Protein AF-A0A3B9HGL8-F1 (afdb_monomer_lite)

Foldseek 3Di:
DPDDDDPCPLLVCLPCCCVPVPPLPPPDPNNSVVVSVVVLVVCVVPDPAADAAEAEAEDLVQVVVVLVVCCPPPVNVPDPDDSVCVVVSRVSSVVSVVVRPGHDYHYFYPHPDDPVRRVVVVCVSCVVRDDPVRVVVVVVVVVVVVD

Radius of gyration: 18.01 Å; chains: 1; bounding box: 56×25×40 Å

pLDDT: mean 93.57, std 6.6, range [52.84, 98.38]

Sequence (147 aa):
QEDDLTIGFHIEESILARKYYGYGLPGDQFDRENVFDQIESRIKQVTSDPVIIVHMTATVETIEKRMSELSETPAHSNSPITVEDIPEIMSEYERVVHKATIGPVVQIDTSIDSTQQTLKRLIKLLEPHFTKNDRARIENHKRQISV

Secondary structure (DSSP, 8-state):
------SSHHHHHHHHHHHHH--S-TTSTT-HHHHHHHHHHHHHHH--SPPPEEEEE--HHHHHHHHHHHTTSTTTTT----STTHHHHHHHHHHHHHH--S--EEEEE-SS--HHHHHHHHHHHHGGG--HHHHHHHHHHHHHHT-

Structure (mmCIF, N/CA/C/O backbone):
data_AF-A0A3B9HGL8-F1
#
_entry.id   AF-A0A3B9HGL8-F1
#
loop_
_atom_site.group_PDB
_atom_site.id
_atom_site.type_symbol
_atom_site.label_atom_id
_atom_site.label_alt_id
_atom_site.label_comp_id
_atom_site.label_asym_id
_atom_site.label_entity_id
_atom_site.label_seq_id
_atom_site.pdbx_PDB_ins_code
_atom_site.Cartn_x
_atom_site.Cartn_y
_atom_site.Cartn_z
_atom_site.occupancy
_atom_site.B_iso_or_equiv
_atom_site.auth_seq_id
_atom_site.auth_comp_id
_atom_site.auth_asym_id
_atom_site.auth_atom_id
_atom_site.pdbx_PDB_model_num
ATOM 1 N N . GLN A 1 1 ? 14.396 14.436 -10.398 1.00 52.84 1 GLN A N 1
ATOM 2 C CA . GLN A 1 1 ? 14.353 13.679 -9.137 1.00 52.84 1 GLN A CA 1
ATOM 3 C C . GLN A 1 1 ? 14.566 12.224 -9.519 1.00 52.84 1 GLN A C 1
ATOM 5 O O . GLN A 1 1 ? 13.892 11.796 -10.444 1.00 52.84 1 GLN A O 1
ATOM 10 N N . GLU A 1 2 ? 15.584 11.553 -8.970 1.00 76.19 2 GLU A N 1
ATOM 11 C CA . GLU A 1 2 ? 15.939 10.179 -9.390 1.00 76.19 2 GLU A CA 1
ATOM 12 C C . GLU A 1 2 ? 15.079 9.117 -8.694 1.00 76.19 2 GLU A C 1
ATOM 14 O O . GLU A 1 2 ? 14.690 8.159 -9.348 1.00 76.19 2 GLU A O 1
ATOM 19 N N . ASP A 1 3 ? 14.699 9.340 -7.429 1.00 85.62 3 ASP A N 1
ATOM 20 C CA . ASP A 1 3 ? 13.835 8.429 -6.671 1.00 85.62 3 ASP A CA 1
ATOM 21 C C . ASP A 1 3 ? 12.509 9.123 -6.336 1.00 85.62 3 ASP A C 1
ATOM 23 O O . ASP A 1 3 ? 12.506 10.268 -5.864 1.00 85.62 3 ASP A O 1
ATOM 27 N N . ASP A 1 4 ? 11.396 8.421 -6.536 1.00 89.44 4 ASP A N 1
ATOM 28 C CA . ASP A 1 4 ? 10.057 8.905 -6.208 1.00 89.44 4 ASP A CA 1
ATOM 29 C C . ASP A 1 4 ? 9.378 8.005 -5.169 1.00 89.44 4 ASP A C 1
ATOM 31 O O . ASP A 1 4 ? 9.487 6.778 -5.218 1.00 89.44 4 ASP A O 1
ATOM 35 N N . LEU A 1 5 ? 8.684 8.631 -4.217 1.00 92.69 5 LEU A N 1
ATOM 36 C CA . LEU A 1 5 ? 7.830 7.959 -3.245 1.00 92.69 5 LEU A CA 1
ATOM 37 C C . LEU A 1 5 ? 6.442 8.578 -3.336 1.00 92.69 5 LEU A C 1
ATOM 39 O O . LEU A 1 5 ? 6.251 9.740 -2.980 1.00 92.69 5 LEU A O 1
ATOM 43 N N . THR A 1 6 ? 5.474 7.761 -3.729 1.00 93.62 6 THR A N 1
ATOM 44 C CA . THR A 1 6 ? 4.068 8.147 -3.774 1.00 93.62 6 THR A CA 1
ATOM 45 C C . THR A 1 6 ? 3.256 7.246 -2.838 1.00 93.62 6 THR A C 1
ATOM 47 O O . THR A 1 6 ? 3.482 6.038 -2.779 1.00 93.62 6 THR A O 1
ATOM 50 N N . ILE A 1 7 ? 2.314 7.835 -2.094 1.00 93.88 7 ILE A N 1
ATOM 51 C CA . ILE A 1 7 ? 1.400 7.139 -1.174 1.00 93.88 7 ILE A CA 1
ATOM 52 C C . ILE A 1 7 ? -0.012 7.174 -1.770 1.00 93.88 7 ILE A C 1
ATOM 54 O O . ILE A 1 7 ? -0.437 8.215 -2.271 1.00 93.88 7 ILE A O 1
ATOM 58 N N . GLY A 1 8 ? -0.720 6.042 -1.733 1.00 91.56 8 GLY A N 1
ATOM 59 C CA . GLY A 1 8 ? -2.121 5.928 -2.153 1.00 91.56 8 GLY A CA 1
ATOM 60 C C . GLY A 1 8 ? -2.322 5.878 -3.669 1.00 91.56 8 GLY A C 1
ATOM 61 O O . GLY A 1 8 ? -2.764 4.865 -4.208 1.00 91.56 8 GLY A O 1
ATOM 62 N N . PHE A 1 9 ? -1.951 6.960 -4.357 1.00 94.75 9 PHE A N 1
ATOM 63 C CA . PHE A 1 9 ? -2.069 7.177 -5.806 1.00 94.75 9 PHE A CA 1
ATOM 64 C C . PHE A 1 9 ? -3.339 6.571 -6.436 1.00 94.75 9 PHE A C 1
ATOM 66 O O . PHE A 1 9 ? -4.437 6.717 -5.905 1.00 94.75 9 PHE A O 1
ATOM 73 N N . HIS A 1 10 ? -3.217 5.903 -7.587 1.00 95.88 10 HIS A N 1
ATOM 74 C CA . HIS A 1 10 ? -4.335 5.292 -8.307 1.00 95.88 10 HIS A CA 1
ATOM 75 C C . HIS A 1 10 ? -4.988 4.128 -7.557 1.00 95.88 10 HIS A C 1
ATOM 77 O O . HIS A 1 10 ? -6.160 3.852 -7.805 1.00 95.88 10 HIS A O 1
ATOM 83 N N . ILE A 1 11 ? -4.267 3.470 -6.641 1.00 97.06 11 ILE A N 1
ATOM 84 C CA . ILE A 1 11 ? -4.803 2.379 -5.816 1.00 97.06 11 ILE A CA 1
ATOM 85 C C . ILE A 1 11 ? -5.868 2.938 -4.868 1.00 97.06 11 ILE A C 1
ATOM 87 O O . ILE A 1 11 ? -7.023 2.525 -4.932 1.00 97.06 11 ILE A O 1
ATOM 91 N N . GLU A 1 12 ? -5.515 3.920 -4.042 1.00 95.38 12 GLU A N 1
ATOM 92 C CA . GLU A 1 12 ? -6.427 4.526 -3.065 1.00 95.38 12 GLU A CA 1
ATOM 93 C C . GLU A 1 12 ? -7.572 5.286 -3.746 1.00 95.38 12 GLU A C 1
ATOM 95 O O . GLU A 1 12 ? -8.728 5.153 -3.343 1.00 95.38 12 GLU A O 1
ATOM 100 N N . GLU A 1 13 ? -7.288 5.983 -4.851 1.00 95.12 13 GLU A N 1
ATOM 101 C CA . GLU A 1 13 ? -8.310 6.630 -5.682 1.00 95.12 13 GLU A CA 1
ATOM 102 C C . GLU A 1 13 ? -9.329 5.631 -6.248 1.00 95.12 13 GLU A C 1
ATOM 104 O O . GLU A 1 13 ? -10.492 5.977 -6.428 1.00 95.12 13 GLU A O 1
ATOM 109 N N . SER A 1 14 ? -8.941 4.383 -6.522 1.00 96.06 14 SER A N 1
ATOM 110 C CA . SER A 1 14 ? -9.885 3.363 -7.001 1.00 96.06 14 SER A CA 1
ATOM 111 C C . SER A 1 14 ? -10.827 2.827 -5.920 1.00 96.06 14 SER A C 1
ATOM 113 O O . SER A 1 14 ? -11.841 2.214 -6.257 1.00 96.06 14 SER A O 1
ATOM 115 N N . ILE A 1 15 ? -10.536 3.113 -4.646 1.00 96.44 15 ILE A N 1
ATOM 116 C CA . ILE A 1 15 ? -11.293 2.650 -3.479 1.00 96.44 15 ILE A CA 1
ATOM 117 C C . ILE A 1 15 ? -12.059 3.825 -2.856 1.00 96.44 15 ILE A C 1
ATOM 119 O O . ILE A 1 15 ? -13.292 3.862 -2.866 1.00 96.44 15 ILE A O 1
ATOM 123 N N . LEU A 1 16 ? -11.338 4.823 -2.337 1.00 95.50 16 LEU A N 1
ATOM 124 C CA . LEU A 1 16 ? -11.914 5.867 -1.489 1.00 95.50 16 LEU A CA 1
ATOM 125 C C . LEU A 1 16 ? -12.740 6.883 -2.276 1.00 95.50 16 LEU A C 1
ATOM 127 O O . LEU A 1 16 ? -13.789 7.305 -1.788 1.00 95.50 16 LEU A O 1
ATOM 131 N N . ALA A 1 17 ? -12.326 7.236 -3.500 1.00 95.00 17 ALA A N 1
ATOM 132 C CA . ALA A 1 17 ? -13.091 8.138 -4.367 1.00 95.00 17 ALA A CA 1
ATOM 133 C C . ALA A 1 17 ? -14.526 7.641 -4.573 1.00 95.00 17 ALA A C 1
ATOM 135 O O . ALA A 1 17 ? -15.490 8.400 -4.467 1.00 95.00 17 ALA A O 1
ATOM 136 N N . ARG A 1 18 ? -14.662 6.336 -4.814 1.00 94.56 18 ARG A N 1
ATOM 137 C CA . ARG A 1 18 ? -15.946 5.687 -5.074 1.00 94.56 18 ARG A CA 1
ATOM 138 C C . ARG A 1 18 ? -16.760 5.538 -3.796 1.00 94.56 18 ARG A C 1
ATOM 140 O O . ARG A 1 18 ? -17.940 5.875 -3.804 1.00 94.56 18 ARG A O 1
ATOM 147 N N . LYS A 1 19 ? -16.133 5.070 -2.709 1.00 95.38 19 LYS A N 1
ATOM 148 C CA . LYS A 1 19 ? -16.821 4.788 -1.439 1.00 95.38 19 LYS A CA 1
ATOM 149 C C . LYS A 1 19 ? -17.279 6.056 -0.714 1.00 95.38 19 LYS A C 1
ATOM 151 O O . LYS A 1 19 ? -18.419 6.107 -0.267 1.00 95.38 19 LYS A O 1
ATOM 156 N N . TYR A 1 20 ? -16.426 7.075 -0.618 1.00 96.06 20 TYR A N 1
ATOM 157 C CA . TYR A 1 20 ? -16.684 8.242 0.237 1.00 96.06 20 TYR A CA 1
ATOM 158 C C . TYR A 1 20 ? -17.025 9.521 -0.517 1.00 96.06 20 TYR A C 1
ATOM 160 O O . TYR A 1 20 ? -17.702 10.387 0.032 1.00 96.06 20 TYR A O 1
ATOM 168 N N . TYR A 1 21 ? -16.579 9.649 -1.767 1.00 93.62 21 TYR A N 1
ATOM 169 C CA . TYR A 1 21 ? -16.745 10.885 -2.535 1.00 93.62 21 TYR A CA 1
ATOM 170 C C . TYR A 1 21 ? -17.703 10.743 -3.725 1.00 93.62 21 TYR A C 1
ATOM 172 O O . TYR A 1 21 ? -18.039 11.742 -4.359 1.00 93.62 21 TYR A O 1
ATOM 180 N N . GLY A 1 22 ? -18.184 9.525 -4.001 1.00 93.19 22 GLY A N 1
ATOM 181 C CA . GLY A 1 22 ? -19.268 9.256 -4.944 1.00 93.19 22 GLY A CA 1
ATOM 182 C C . GLY A 1 22 ? -18.947 9.561 -6.408 1.00 93.19 22 GLY A C 1
ATOM 183 O O . GLY A 1 22 ? -19.874 9.818 -7.173 1.00 93.19 22 GLY A O 1
ATOM 184 N N . TYR A 1 23 ? -17.671 9.555 -6.810 1.00 95.06 23 TYR A N 1
ATOM 185 C CA . TYR A 1 23 ? -17.275 9.799 -8.200 1.00 95.06 23 TYR A CA 1
ATOM 186 C C . TYR A 1 23 ? -16.395 8.685 -8.771 1.00 95.06 23 TYR A C 1
ATOM 188 O O . TYR A 1 23 ? -15.681 7.988 -8.046 1.00 95.06 23 TYR A O 1
ATOM 196 N N . GLY A 1 24 ? -16.420 8.551 -10.100 1.00 94.81 24 GLY A N 1
ATOM 197 C CA . GLY A 1 24 ? -15.643 7.541 -10.810 1.00 94.81 24 GLY A CA 1
ATOM 198 C C . GLY A 1 24 ? -16.211 6.137 -10.620 1.00 94.81 24 GLY A C 1
ATOM 199 O O . GLY A 1 24 ? -15.468 5.172 -10.441 1.00 94.81 24 GLY A O 1
ATOM 200 N N . LEU A 1 25 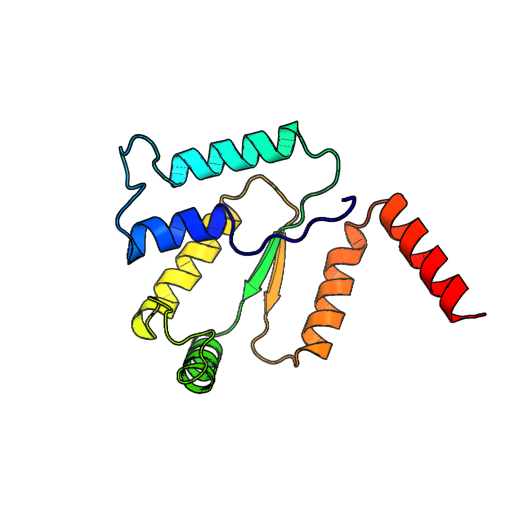? -17.540 6.064 -10.619 1.00 96.31 25 LEU A N 1
ATOM 201 C CA . LEU A 1 25 ? -18.353 4.862 -10.516 1.00 96.31 25 LEU A CA 1
ATOM 202 C C . LEU A 1 25 ? -18.451 4.137 -11.873 1.00 96.31 25 LEU A C 1
ATOM 204 O O . LEU A 1 25 ? -18.098 4.711 -12.908 1.00 96.31 25 LEU A O 1
ATOM 208 N N . PRO A 1 26 ? -18.959 2.887 -11.892 1.00 94.31 26 PRO A N 1
ATOM 209 C CA . PRO A 1 26 ? -19.157 2.140 -13.128 1.00 94.31 26 PRO A CA 1
ATOM 210 C C . PRO A 1 26 ? -19.970 2.916 -14.168 1.00 94.31 26 PRO A C 1
ATOM 212 O O . PRO A 1 26 ? -21.129 3.256 -13.935 1.00 94.31 26 PRO A O 1
ATOM 215 N N . GLY A 1 27 ? -19.363 3.155 -15.330 1.00 92.31 27 GLY A N 1
ATOM 216 C CA . GLY A 1 27 ? -19.986 3.878 -16.445 1.00 92.31 27 GLY A CA 1
ATOM 217 C C . GLY A 1 27 ? -19.744 5.391 -16.464 1.00 92.31 27 GLY A C 1
ATOM 218 O O . GLY A 1 27 ? -20.114 6.037 -17.447 1.00 92.31 27 GLY A O 1
ATOM 219 N N . ASP A 1 28 ? -19.087 5.956 -15.447 1.00 94.75 28 ASP A N 1
ATOM 220 C CA . ASP A 1 28 ? -18.646 7.351 -15.476 1.00 94.75 28 ASP A CA 1
ATOM 221 C C . ASP A 1 28 ? -17.565 7.570 -16.547 1.00 94.75 28 ASP A C 1
ATOM 223 O O . ASP A 1 28 ? -16.735 6.698 -16.817 1.00 94.75 28 ASP A O 1
ATOM 227 N N . GLN A 1 29 ? -17.498 8.789 -17.100 1.00 91.19 29 GLN A N 1
ATOM 228 C CA . GLN A 1 29 ? -16.443 9.186 -18.049 1.00 91.19 29 GLN A CA 1
ATOM 229 C C . GLN A 1 29 ? -15.026 8.940 -17.492 1.00 91.19 29 GLN A C 1
ATOM 231 O O . GLN A 1 29 ? -14.106 8.638 -18.251 1.00 91.19 29 GLN A O 1
ATOM 236 N N . PHE A 1 30 ? -14.863 9.063 -16.172 1.00 93.06 30 PHE A N 1
ATOM 237 C CA . PHE A 1 30 ? -13.613 8.833 -15.448 1.00 93.06 30 PHE A CA 1
ATOM 238 C C . PHE A 1 30 ? -13.783 7.757 -14.365 1.00 93.06 30 PHE A C 1
ATOM 240 O O . PHE A 1 30 ? -13.370 7.952 -13.220 1.00 93.06 30 PHE A O 1
ATOM 247 N N . ASP A 1 31 ? -14.420 6.639 -14.727 1.00 96.75 31 ASP A N 1
ATOM 248 C CA . ASP A 1 31 ? -14.491 5.426 -13.903 1.00 96.75 31 ASP A CA 1
ATOM 249 C C . ASP A 1 31 ? -13.098 5.048 -13.374 1.00 96.75 31 ASP A C 1
ATOM 251 O O . ASP A 1 31 ? -12.144 4.890 -14.147 1.00 96.75 31 ASP A O 1
ATOM 255 N N . ARG A 1 32 ? -12.968 4.914 -12.050 1.00 96.19 32 ARG A N 1
ATOM 256 C CA . ARG A 1 32 ? -11.663 4.713 -11.412 1.00 96.19 32 ARG A CA 1
ATOM 257 C C . ARG A 1 32 ? -11.074 3.334 -11.653 1.00 96.19 32 ARG A C 1
ATOM 259 O O . ARG A 1 32 ? -9.857 3.214 -11.582 1.00 96.19 32 ARG A O 1
ATOM 266 N N . GLU A 1 33 ? -11.869 2.338 -12.037 1.00 94.56 33 GLU A N 1
ATOM 267 C CA . GLU A 1 33 ? -11.331 1.049 -12.492 1.00 94.56 33 GLU A CA 1
ATOM 268 C C . GLU A 1 33 ? -10.627 1.179 -13.846 1.00 94.56 33 GLU A C 1
ATOM 270 O O . GLU A 1 33 ? -9.588 0.556 -14.050 1.00 94.56 33 GLU A O 1
ATOM 275 N N . ASN A 1 34 ? -11.146 2.024 -14.742 1.00 95.62 34 ASN A N 1
ATOM 276 C CA . ASN A 1 34 ? -10.542 2.275 -16.053 1.00 95.62 34 ASN A CA 1
ATOM 277 C C . ASN A 1 34 ? -9.348 3.232 -15.949 1.00 95.62 34 ASN A C 1
ATOM 279 O O . ASN A 1 34 ? -8.321 3.032 -16.598 1.00 95.62 34 ASN A O 1
ATOM 283 N N . VAL A 1 35 ? -9.472 4.284 -15.132 1.00 96.69 35 VAL A N 1
ATOM 284 C CA . VAL A 1 35 ? -8.379 5.235 -14.873 1.00 96.69 35 VAL A CA 1
ATOM 285 C C . VAL A 1 35 ? -7.193 4.527 -14.216 1.00 96.69 35 VAL A C 1
ATOM 287 O O . VAL A 1 35 ? -6.054 4.827 -14.570 1.00 96.69 35 VAL A O 1
ATOM 290 N N . PHE A 1 36 ? -7.437 3.556 -13.330 1.00 97.50 36 PHE A N 1
ATOM 291 C CA . PHE A 1 36 ? -6.396 2.696 -12.765 1.00 97.50 36 PHE A CA 1
ATOM 292 C C . PHE A 1 36 ? -5.528 2.067 -13.867 1.00 97.50 36 PHE A C 1
ATOM 294 O O . PHE A 1 36 ? -4.314 2.275 -13.894 1.00 97.50 36 PHE A O 1
ATOM 301 N N . ASP A 1 37 ? -6.151 1.381 -14.831 1.00 96.94 37 ASP A N 1
ATOM 302 C CA . ASP A 1 37 ? -5.438 0.681 -15.907 1.00 96.94 37 ASP A CA 1
ATOM 303 C C . ASP A 1 37 ? -4.672 1.661 -16.820 1.00 96.94 37 ASP A C 1
ATOM 305 O O . ASP A 1 37 ? -3.562 1.376 -17.287 1.00 96.94 37 ASP A O 1
ATOM 309 N N . GLN A 1 38 ? -5.239 2.849 -17.059 1.00 96.88 38 GLN A N 1
ATOM 310 C CA . GLN A 1 38 ? -4.596 3.913 -17.836 1.00 96.88 38 GLN A CA 1
ATOM 311 C C . GLN A 1 38 ? -3.360 4.475 -17.130 1.00 96.88 38 GLN A C 1
ATOM 313 O O . GLN A 1 38 ? -2.328 4.680 -17.777 1.00 96.88 38 GLN A O 1
ATOM 318 N N . ILE A 1 39 ? -3.443 4.705 -15.816 1.00 97.06 39 ILE A N 1
ATOM 319 C CA . ILE A 1 39 ? -2.318 5.191 -15.014 1.00 97.06 39 ILE A CA 1
ATOM 320 C C . ILE A 1 39 ? -1.188 4.164 -15.026 1.00 97.06 39 ILE A C 1
ATOM 322 O O . ILE A 1 39 ? -0.052 4.522 -15.331 1.00 97.06 39 ILE A O 1
ATOM 326 N N . GLU A 1 40 ? -1.478 2.886 -14.789 1.00 96.75 40 GLU A N 1
ATOM 327 C CA . GLU A 1 40 ? -0.447 1.844 -14.818 1.00 96.75 40 GLU A CA 1
ATOM 328 C C . GLU A 1 40 ? 0.196 1.686 -16.195 1.00 96.75 40 GLU A C 1
ATOM 330 O O . GLU A 1 40 ? 1.420 1.568 -16.311 1.00 96.75 40 GLU A O 1
ATOM 335 N N . SER A 1 41 ? -0.613 1.749 -17.255 1.00 97.12 41 SER A N 1
ATOM 336 C CA . SER A 1 41 ? -0.113 1.758 -18.631 1.00 97.12 41 SER A CA 1
ATOM 337 C C . SER A 1 41 ? 0.822 2.940 -18.870 1.00 97.12 41 SER A C 1
ATOM 339 O O . SER A 1 41 ? 1.865 2.788 -19.508 1.00 97.12 41 SER A O 1
ATOM 341 N N . ARG A 1 42 ? 0.488 4.117 -18.329 1.00 96.62 42 ARG A N 1
ATOM 342 C CA . ARG A 1 42 ? 1.324 5.309 -18.452 1.00 96.62 42 ARG A CA 1
ATOM 343 C C . ARG A 1 42 ? 2.625 5.176 -17.670 1.00 96.62 42 ARG A C 1
ATOM 345 O O . ARG A 1 42 ? 3.667 5.490 -18.239 1.00 96.62 42 ARG A O 1
ATOM 352 N N . ILE A 1 43 ? 2.584 4.683 -16.431 1.00 95.06 43 ILE A N 1
ATOM 353 C CA . ILE A 1 43 ? 3.775 4.425 -15.605 1.00 95.06 43 ILE A CA 1
ATOM 354 C C . ILE A 1 43 ? 4.762 3.545 -16.378 1.00 95.06 43 ILE A C 1
ATOM 356 O O . ILE A 1 43 ? 5.919 3.917 -16.548 1.00 95.06 43 ILE A O 1
ATOM 360 N N . LYS A 1 44 ? 4.291 2.434 -16.953 1.00 94.06 44 LYS A N 1
ATOM 361 C CA . LYS A 1 44 ? 5.130 1.515 -17.742 1.00 94.06 44 LYS A CA 1
ATOM 362 C C . LYS A 1 44 ? 5.754 2.149 -18.987 1.00 94.06 44 LYS A C 1
ATOM 364 O O . LYS A 1 44 ? 6.790 1.686 -19.447 1.00 94.06 44 LYS A O 1
ATOM 369 N N . GLN A 1 45 ? 5.121 3.171 -19.562 1.00 94.88 45 GLN A N 1
ATOM 370 C CA . GLN A 1 45 ? 5.652 3.877 -20.733 1.00 94.88 45 GLN A CA 1
ATOM 371 C C . GLN A 1 45 ? 6.734 4.897 -20.376 1.00 94.88 45 GLN A C 1
ATOM 373 O O . GLN A 1 45 ? 7.590 5.176 -21.213 1.00 94.88 45 GLN A O 1
ATOM 378 N N . VAL A 1 46 ? 6.651 5.512 -19.193 1.00 92.69 46 VAL A N 1
ATOM 379 C CA . VAL A 1 46 ? 7.533 6.630 -18.813 1.00 92.69 46 VAL A CA 1
ATOM 380 C C . VAL A 1 46 ? 8.638 6.231 -17.848 1.00 92.69 46 VAL A C 1
ATOM 382 O O . VAL A 1 46 ? 9.639 6.937 -17.771 1.00 92.69 46 VAL A O 1
ATOM 385 N N . THR A 1 47 ? 8.475 5.117 -17.138 1.00 89.31 47 THR A N 1
ATOM 386 C CA . THR A 1 47 ? 9.427 4.654 -16.133 1.00 89.31 47 THR A CA 1
ATOM 387 C C . THR A 1 47 ? 10.214 3.464 -16.671 1.00 89.31 47 THR A C 1
ATOM 389 O O . THR A 1 47 ? 9.646 2.425 -17.000 1.00 89.31 47 THR A O 1
ATOM 392 N N . SER A 1 48 ? 11.537 3.617 -16.761 1.00 86.12 48 SER A N 1
ATOM 393 C CA . SER A 1 48 ? 12.466 2.525 -17.082 1.00 86.12 48 SER A CA 1
ATOM 394 C C . SER A 1 48 ? 12.860 1.698 -15.860 1.00 86.12 48 SER A C 1
ATOM 396 O O . SER A 1 48 ? 13.240 0.535 -15.999 1.00 86.12 48 SER A O 1
ATOM 398 N N . ASP A 1 49 ? 12.795 2.312 -14.681 1.00 86.62 49 ASP A N 1
ATOM 399 C CA . ASP A 1 49 ? 13.216 1.710 -13.423 1.00 86.62 49 ASP A CA 1
ATOM 400 C C . ASP A 1 49 ? 12.078 0.879 -12.803 1.00 86.62 49 ASP A C 1
ATOM 402 O O . ASP A 1 49 ? 10.898 1.130 -13.070 1.00 86.62 49 ASP A O 1
ATOM 406 N N . PRO A 1 50 ? 12.394 -0.141 -11.987 1.00 87.31 50 PRO A N 1
ATOM 407 C CA . PRO A 1 50 ? 11.371 -0.948 -11.335 1.00 87.31 50 PRO A CA 1
ATOM 408 C C . PRO A 1 50 ? 10.473 -0.100 -10.425 1.00 87.31 50 PRO A C 1
ATOM 410 O O . PRO A 1 50 ? 10.958 0.590 -9.531 1.00 87.31 50 PRO A O 1
ATOM 413 N N . VAL A 1 51 ? 9.156 -0.208 -10.603 1.00 94.12 51 VAL A N 1
ATOM 414 C CA . VAL A 1 51 ? 8.172 0.370 -9.678 1.00 94.12 51 VAL A CA 1
ATOM 415 C C . VAL A 1 51 ? 7.784 -0.693 -8.664 1.00 94.12 51 VAL A C 1
ATOM 417 O O . VAL A 1 51 ? 7.238 -1.728 -9.034 1.00 94.12 51 VAL A O 1
ATOM 420 N N . ILE A 1 52 ? 8.065 -0.448 -7.387 1.00 96.31 52 ILE A N 1
ATOM 421 C CA . ILE A 1 52 ? 7.781 -1.397 -6.309 1.00 96.31 52 ILE A CA 1
ATOM 422 C C . ILE A 1 52 ? 6.532 -0.934 -5.564 1.00 96.31 52 ILE A C 1
ATOM 424 O O . ILE A 1 52 ? 6.496 0.177 -5.039 1.00 96.31 52 ILE A O 1
ATOM 428 N N . ILE A 1 53 ? 5.524 -1.797 -5.477 1.00 97.56 53 ILE A N 1
ATOM 429 C CA . ILE A 1 53 ? 4.360 -1.564 -4.621 1.00 97.56 53 ILE A CA 1
ATOM 430 C C . ILE A 1 53 ? 4.703 -2.063 -3.220 1.00 97.56 53 ILE A C 1
ATOM 432 O O . ILE A 1 53 ? 5.057 -3.228 -3.046 1.00 97.56 53 ILE A O 1
ATOM 436 N N . VAL A 1 54 ? 4.554 -1.206 -2.212 1.00 97.88 54 VAL A N 1
ATOM 437 C CA . VAL A 1 54 ? 4.655 -1.603 -0.803 1.00 97.88 54 VAL A CA 1
ATOM 438 C C . VAL A 1 54 ? 3.249 -1.683 -0.219 1.00 97.88 54 VAL A C 1
ATOM 440 O O . VAL A 1 54 ? 2.631 -0.663 0.070 1.00 97.88 54 VAL A O 1
ATOM 443 N N . HIS A 1 55 ? 2.744 -2.901 -0.039 1.00 97.88 55 HIS A N 1
ATOM 444 C CA . HIS A 1 55 ? 1.445 -3.150 0.575 1.00 97.88 55 HIS A CA 1
ATOM 445 C C . HIS A 1 55 ? 1.613 -3.322 2.090 1.00 97.88 55 HIS A C 1
ATOM 447 O O . HIS A 1 55 ? 2.026 -4.378 2.576 1.00 97.88 55 HIS A O 1
ATOM 453 N N . MET A 1 56 ? 1.341 -2.255 2.842 1.00 97.62 56 MET A N 1
ATOM 454 C CA . MET A 1 56 ? 1.393 -2.273 4.304 1.00 97.62 56 MET A CA 1
ATOM 455 C C . MET A 1 56 ? 0.076 -2.805 4.866 1.00 97.62 56 MET A C 1
ATOM 457 O O . MET A 1 56 ? -0.970 -2.203 4.649 1.00 97.62 56 MET A O 1
ATOM 461 N N . THR A 1 57 ? 0.131 -3.905 5.613 1.00 97.75 57 THR A N 1
ATOM 462 C CA . THR A 1 57 ? -1.043 -4.521 6.245 1.00 97.75 57 THR A CA 1
ATOM 463 C C . THR A 1 57 ? -0.961 -4.418 7.767 1.00 97.75 57 THR A C 1
ATOM 465 O O . THR A 1 57 ? 0.098 -4.135 8.339 1.00 97.75 57 THR A O 1
ATOM 468 N N . ALA A 1 58 ? -2.088 -4.624 8.439 1.00 98.31 58 ALA A N 1
ATOM 469 C CA . ALA A 1 58 ? -2.181 -4.815 9.882 1.00 98.31 58 ALA A CA 1
ATOM 470 C C . ALA A 1 58 ? -3.479 -5.570 10.210 1.00 98.31 58 ALA A C 1
ATOM 472 O O . ALA A 1 58 ? -4.373 -5.632 9.366 1.00 98.31 58 ALA A O 1
ATOM 473 N N . THR A 1 59 ? -3.604 -6.129 11.415 1.00 98.38 59 THR A N 1
ATOM 474 C CA . THR A 1 59 ? -4.882 -6.693 11.870 1.00 98.38 59 THR A CA 1
ATOM 475 C C . THR A 1 59 ? -5.926 -5.598 12.078 1.00 98.38 59 THR A C 1
ATOM 477 O O . THR A 1 59 ? -5.576 -4.442 12.341 1.00 98.38 59 THR A O 1
ATOM 480 N N . VAL A 1 60 ? -7.207 -5.976 12.018 1.00 98.06 60 VAL A N 1
ATOM 481 C CA . VAL A 1 60 ? -8.338 -5.070 12.271 1.00 98.06 60 VAL A CA 1
ATOM 482 C C . VAL A 1 60 ? -8.179 -4.387 13.628 1.00 98.06 60 VAL A C 1
ATOM 484 O O . VAL A 1 60 ? -8.179 -3.163 13.699 1.00 98.06 60 VAL A O 1
ATOM 487 N N . GLU A 1 61 ? -7.894 -5.154 14.682 1.00 98.12 61 GLU A N 1
ATOM 488 C CA . GLU A 1 61 ? -7.751 -4.634 16.048 1.00 98.12 61 GLU A CA 1
ATOM 489 C C . GLU A 1 61 ? -6.601 -3.624 16.154 1.00 98.12 61 GLU A C 1
ATOM 491 O O . GLU A 1 61 ? -6.659 -2.653 16.911 1.00 98.12 61 GLU A O 1
ATOM 496 N N . THR A 1 62 ? -5.533 -3.837 15.379 1.00 98.19 62 THR A N 1
ATOM 497 C CA . THR A 1 62 ? -4.400 -2.913 15.341 1.00 98.19 62 THR A CA 1
ATOM 498 C C . THR A 1 62 ? -4.775 -1.600 14.652 1.00 98.19 62 THR A C 1
ATOM 500 O O . THR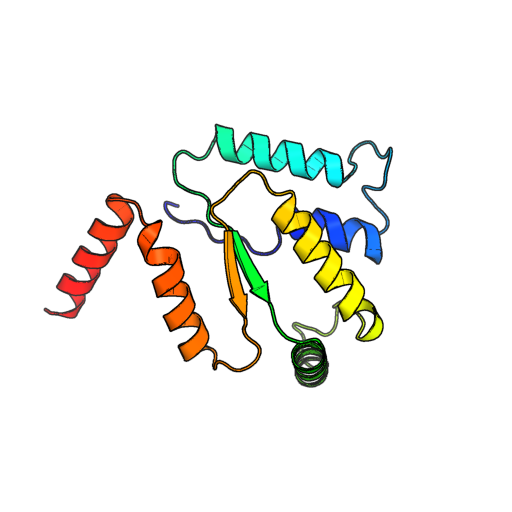 A 1 62 ? -4.368 -0.531 15.113 1.00 98.19 62 THR A O 1
ATOM 503 N N . ILE A 1 63 ? -5.537 -1.659 13.557 1.00 97.12 63 ILE A N 1
ATOM 504 C CA . ILE A 1 63 ? -6.006 -0.471 12.833 1.00 97.12 63 ILE A CA 1
ATOM 505 C C . ILE A 1 63 ? -6.998 0.311 13.695 1.00 97.12 63 ILE A C 1
ATOM 507 O O . ILE A 1 63 ? -6.810 1.513 13.867 1.00 97.12 63 ILE A O 1
ATOM 511 N N . GLU A 1 64 ? -7.975 -0.359 14.309 1.00 96.75 64 GLU A N 1
ATOM 512 C CA . GLU A 1 64 ? -8.945 0.250 15.231 1.00 96.75 64 GLU A CA 1
ATOM 513 C C . GLU A 1 64 ? -8.251 1.004 16.362 1.00 96.75 64 GLU A C 1
ATOM 515 O O . GLU A 1 64 ? -8.533 2.178 16.616 1.00 96.75 64 GLU A O 1
ATOM 520 N N . LYS A 1 65 ? -7.276 0.351 17.004 1.00 96.62 65 LYS A N 1
ATOM 521 C CA . LYS A 1 65 ? -6.480 0.968 18.061 1.00 96.62 65 LYS A CA 1
ATOM 522 C C . LYS A 1 65 ? -5.769 2.228 17.563 1.00 96.62 65 LYS A C 1
ATOM 524 O O . LYS A 1 65 ? -5.839 3.258 18.226 1.00 96.62 65 LYS A O 1
ATOM 529 N N . ARG A 1 66 ? -5.115 2.170 16.397 1.00 94.94 66 ARG A N 1
ATOM 530 C CA . ARG A 1 66 ? -4.413 3.326 15.805 1.00 94.94 66 ARG A CA 1
ATOM 531 C C . ARG A 1 66 ? -5.375 4.459 15.467 1.00 94.94 66 ARG A C 1
ATOM 533 O O . ARG A 1 66 ? -5.064 5.608 15.751 1.00 94.94 66 ARG A O 1
ATOM 540 N N . MET A 1 67 ? -6.537 4.149 14.896 1.00 94.12 67 MET A N 1
ATOM 541 C CA . MET A 1 67 ? -7.574 5.142 14.611 1.00 94.12 67 MET A CA 1
ATOM 542 C C . MET A 1 67 ? -8.045 5.832 15.893 1.00 94.12 67 MET A C 1
ATOM 544 O O . MET A 1 67 ? -8.134 7.056 15.919 1.00 94.12 67 MET A O 1
ATOM 548 N N . SER A 1 68 ? -8.265 5.074 16.971 1.00 93.19 68 SER A N 1
ATOM 549 C CA . SER A 1 68 ? -8.634 5.638 18.273 1.00 93.19 68 SER A CA 1
ATOM 550 C C . SER A 1 68 ? -7.523 6.492 18.888 1.00 93.19 68 SER A C 1
ATOM 552 O O . SER A 1 68 ? -7.817 7.545 19.442 1.00 93.19 68 SER A O 1
ATOM 554 N N . GLU A 1 69 ? -6.260 6.066 18.816 1.00 93.81 69 GLU A N 1
ATOM 555 C CA . GLU A 1 69 ? -5.121 6.834 19.345 1.00 93.81 69 GLU A CA 1
ATOM 556 C C . GLU A 1 69 ? -4.891 8.140 18.570 1.00 93.81 69 GLU A C 1
ATOM 558 O O . GLU A 1 69 ? -4.360 9.106 19.120 1.00 93.81 69 GLU A O 1
ATOM 563 N N . LEU A 1 70 ? -5.291 8.173 17.297 1.00 92.12 70 LEU A N 1
ATOM 564 C CA . LEU A 1 70 ? -5.059 9.293 16.393 1.00 92.12 70 LEU A CA 1
ATOM 565 C C . LEU A 1 70 ? -6.285 10.194 16.195 1.00 92.12 70 LEU A C 1
ATOM 567 O O . LEU A 1 70 ? -6.121 11.242 15.572 1.00 92.12 70 LEU A O 1
ATOM 571 N N . SER A 1 71 ? -7.468 9.853 16.723 1.00 87.62 71 SER A N 1
ATOM 572 C CA . SER A 1 71 ? -8.739 10.548 16.428 1.00 87.62 71 SER A CA 1
ATOM 573 C C . SER A 1 71 ? -8.692 12.057 16.679 1.00 87.62 71 SER A C 1
ATOM 575 O O . SER A 1 71 ? -9.245 12.837 15.910 1.00 87.62 71 SER A O 1
ATOM 577 N N . GLU A 1 72 ? -7.962 12.469 17.717 1.00 86.38 72 GLU A N 1
ATOM 578 C CA . GLU A 1 72 ? -7.828 13.873 18.123 1.00 86.38 72 GLU A CA 1
ATOM 579 C C . GLU A 1 72 ? -6.663 14.600 17.437 1.00 86.38 72 GLU A C 1
ATOM 581 O O . GLU A 1 72 ? -6.417 15.784 17.681 1.00 86.38 72 GLU A O 1
ATOM 586 N N . THR A 1 73 ? -5.894 13.911 16.591 1.00 91.12 73 THR A N 1
ATOM 587 C CA . THR A 1 73 ? -4.779 14.534 15.878 1.00 91.12 73 THR A CA 1
ATOM 588 C C . THR A 1 73 ? -5.290 15.266 14.632 1.00 91.12 73 THR A C 1
ATOM 590 O O . THR A 1 73 ? -6.091 14.710 13.877 1.00 91.12 73 THR A O 1
ATOM 593 N N . PRO A 1 74 ? -4.791 16.480 14.322 1.00 89.25 74 PRO A N 1
ATOM 594 C CA . PRO A 1 74 ? -5.210 17.211 13.119 1.00 89.25 74 PRO A CA 1
ATOM 595 C C . PRO A 1 74 ? -4.988 16.443 11.808 1.00 89.25 74 PRO A C 1
ATOM 597 O O . PRO A 1 74 ? -5.654 16.705 10.812 1.00 89.25 74 PRO A O 1
ATOM 600 N N . ALA A 1 75 ? -4.046 15.495 11.804 1.00 80.19 75 ALA A N 1
ATOM 601 C CA . ALA A 1 75 ? -3.760 14.641 10.656 1.00 80.19 75 ALA A CA 1
ATOM 602 C C . ALA A 1 75 ? -4.861 13.599 10.384 1.00 80.19 75 ALA A C 1
ATOM 604 O O . ALA A 1 75 ? -4.973 13.127 9.257 1.00 80.19 75 ALA A O 1
ATOM 605 N N . HIS A 1 76 ? -5.677 13.257 11.385 1.00 83.56 76 HIS A N 1
ATOM 606 C CA . HIS A 1 76 ? -6.703 12.215 11.289 1.00 83.56 76 HIS A CA 1
ATOM 607 C C . HIS A 1 76 ? -8.122 12.717 11.579 1.00 83.56 76 HIS A C 1
ATOM 609 O O . HIS A 1 76 ? -9.078 11.968 11.394 1.00 83.56 76 HIS A O 1
ATOM 615 N N . SER A 1 77 ? -8.287 13.996 11.925 1.00 82.56 77 SER A N 1
ATOM 616 C CA . SER A 1 77 ? -9.592 14.593 12.232 1.00 82.56 77 SER A CA 1
ATOM 617 C C . SER A 1 77 ? -10.552 14.683 11.035 1.00 82.56 77 SER A C 1
ATOM 619 O O . SER A 1 77 ? -11.722 14.994 11.224 1.00 82.56 77 SER A O 1
ATOM 621 N N . ASN A 1 78 ? -10.066 14.461 9.807 1.00 84.31 78 ASN A N 1
ATOM 622 C CA . ASN A 1 78 ? -10.842 14.591 8.564 1.00 84.31 78 ASN A CA 1
ATOM 623 C C . ASN A 1 78 ? -10.900 13.290 7.743 1.00 84.31 78 ASN A C 1
ATOM 625 O O . ASN A 1 78 ? -11.246 13.329 6.561 1.00 84.31 78 ASN A O 1
ATOM 629 N N . SER A 1 79 ? -10.522 12.149 8.328 1.00 86.88 79 SER A N 1
ATOM 630 C CA . SER A 1 79 ? -10.647 10.863 7.640 1.00 86.88 79 SER A CA 1
ATOM 631 C C . SER A 1 79 ? -12.129 10.497 7.482 1.00 86.88 79 SER A C 1
ATOM 633 O O . SER A 1 79 ? -12.850 10.523 8.480 1.00 86.88 79 SER A O 1
ATOM 635 N N . PRO A 1 80 ? -12.602 10.124 6.278 1.00 91.50 80 PRO A N 1
ATOM 636 C CA . PRO A 1 80 ? -13.968 9.637 6.103 1.00 91.50 80 PRO A CA 1
ATOM 637 C C . PRO A 1 80 ? -14.134 8.175 6.552 1.00 91.50 80 PRO A C 1
ATOM 639 O O . PRO A 1 80 ? -15.257 7.690 6.631 1.00 91.50 80 PRO A O 1
ATOM 642 N N . ILE A 1 81 ? -13.026 7.475 6.824 1.00 93.00 81 ILE A N 1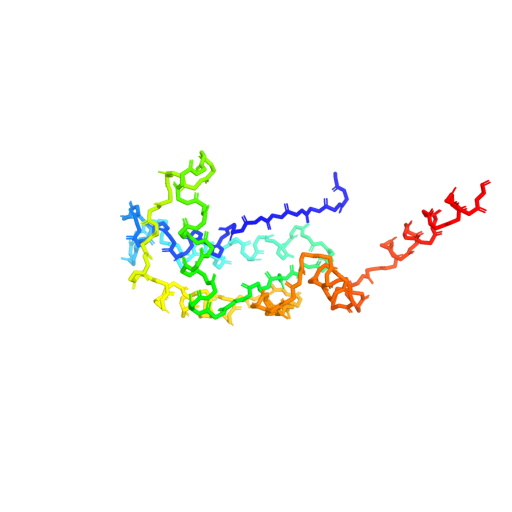
ATOM 643 C CA . ILE A 1 81 ? -13.007 6.052 7.171 1.00 93.00 81 ILE A CA 1
ATOM 644 C C . ILE A 1 81 ? -13.475 5.846 8.610 1.00 93.00 81 ILE A C 1
ATOM 646 O O . ILE A 1 81 ? -12.881 6.405 9.535 1.00 93.00 81 ILE A O 1
ATOM 650 N N . THR A 1 82 ? -14.487 4.997 8.791 1.00 93.94 82 THR A N 1
ATOM 651 C CA . THR A 1 82 ? -14.972 4.567 10.110 1.00 93.94 82 THR A CA 1
ATOM 652 C C . THR A 1 82 ? -14.385 3.215 10.518 1.00 93.94 82 THR A C 1
ATOM 654 O O . THR A 1 82 ? -13.776 2.515 9.708 1.00 93.94 82 THR A O 1
ATOM 657 N N . VAL A 1 83 ? -14.540 2.843 11.792 1.00 95.44 83 VAL A N 1
ATOM 658 C CA . VAL A 1 83 ? -14.080 1.538 12.301 1.00 95.44 83 VAL A CA 1
ATOM 659 C C . VAL A 1 83 ? -14.824 0.399 11.600 1.00 95.44 83 VAL A C 1
ATOM 661 O O . VAL A 1 83 ? -14.231 -0.611 11.228 1.00 95.44 83 VAL A O 1
ATOM 664 N N . GLU A 1 84 ? -16.109 0.602 11.332 1.00 96.81 84 GLU A N 1
ATOM 665 C CA . GLU A 1 84 ? -16.984 -0.345 10.650 1.00 96.81 84 GLU A CA 1
ATOM 666 C C . GLU A 1 84 ? -16.545 -0.615 9.203 1.00 96.81 84 GLU A C 1
ATOM 668 O O . GLU A 1 84 ? -16.794 -1.699 8.675 1.00 96.81 84 GLU A O 1
ATOM 673 N N . ASP A 1 85 ? -15.856 0.341 8.572 1.00 97.31 85 ASP A N 1
ATOM 674 C CA . ASP A 1 85 ? -15.375 0.219 7.196 1.00 97.31 85 ASP A CA 1
ATOM 675 C C . ASP A 1 85 ? -14.079 -0.598 7.067 1.00 97.31 85 ASP A C 1
ATOM 677 O O . ASP A 1 85 ? -13.738 -1.014 5.956 1.00 97.31 85 ASP A O 1
ATOM 681 N N . ILE A 1 86 ? -13.342 -0.837 8.163 1.00 97.00 86 ILE A N 1
ATOM 682 C CA . ILE A 1 86 ? -11.998 -1.445 8.124 1.00 97.00 86 ILE A CA 1
ATOM 683 C C . ILE A 1 86 ? -11.979 -2.774 7.346 1.00 97.00 86 ILE A C 1
ATOM 685 O O . ILE A 1 86 ? -11.150 -2.893 6.438 1.00 97.00 86 ILE A O 1
ATOM 689 N N . PRO A 1 87 ? -12.860 -3.762 7.619 1.00 97.38 87 PRO A N 1
ATOM 690 C CA . PRO A 1 87 ? -12.787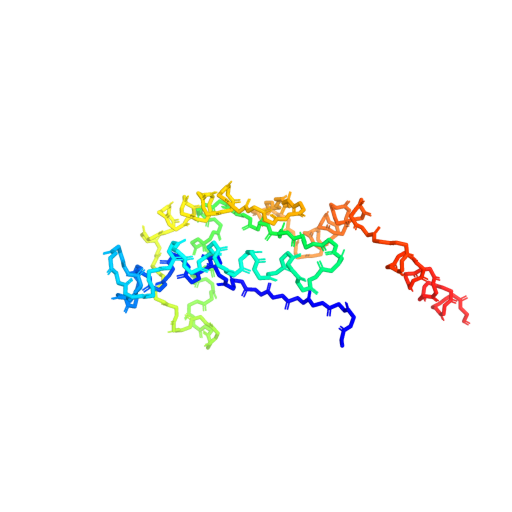 -5.054 6.936 1.00 97.38 87 PRO A CA 1
ATOM 691 C C . PRO A 1 87 ? -13.014 -4.947 5.423 1.00 97.38 87 PRO A C 1
ATOM 693 O O . PRO A 1 87 ? -12.328 -5.607 4.642 1.00 97.38 87 PRO A O 1
ATOM 696 N N . GLU A 1 88 ? -13.953 -4.096 5.000 1.00 97.75 88 GLU A N 1
ATOM 697 C CA . GLU A 1 88 ? -14.254 -3.871 3.583 1.00 97.75 88 GLU A CA 1
ATOM 698 C C . GLU A 1 88 ? -13.082 -3.178 2.881 1.00 97.75 88 GLU A C 1
ATOM 700 O O . GLU A 1 88 ? -12.634 -3.634 1.831 1.00 97.75 88 GLU A O 1
ATOM 705 N N . ILE A 1 89 ? -12.537 -2.115 3.482 1.00 97.12 89 ILE A N 1
ATOM 706 C CA . ILE A 1 89 ? -11.412 -1.366 2.910 1.00 97.12 89 ILE A CA 1
ATOM 707 C C . ILE A 1 89 ? -10.175 -2.249 2.774 1.00 97.12 89 ILE A C 1
ATOM 709 O O . ILE A 1 89 ? -9.518 -2.209 1.737 1.00 97.12 89 ILE A O 1
ATOM 713 N N . MET A 1 90 ? -9.859 -3.061 3.787 1.00 97.75 90 MET A N 1
ATOM 714 C CA . MET A 1 90 ? -8.744 -4.008 3.713 1.00 97.75 90 MET A CA 1
ATOM 715 C C . MET A 1 90 ? -8.914 -4.982 2.543 1.00 97.75 90 MET A C 1
ATOM 717 O O . MET A 1 90 ? -7.980 -5.166 1.763 1.00 97.75 90 MET A O 1
ATOM 721 N N . SER A 1 91 ? -10.114 -5.548 2.377 1.00 98.06 91 SER A N 1
ATOM 722 C CA . SER A 1 91 ? -10.422 -6.443 1.256 1.00 98.06 91 SER A CA 1
ATOM 723 C C . SER A 1 91 ? -10.293 -5.740 -0.099 1.00 98.06 91 SER A C 1
ATOM 725 O O . SER A 1 91 ? -9.814 -6.340 -1.061 1.00 98.06 91 SER A O 1
ATOM 727 N N . GLU A 1 92 ? -10.704 -4.476 -0.201 1.00 97.75 92 GLU A N 1
ATOM 728 C CA . GLU A 1 92 ? -10.572 -3.706 -1.439 1.00 97.75 92 GLU A CA 1
ATOM 729 C C . GLU A 1 92 ? -9.111 -3.372 -1.758 1.00 97.75 92 GLU A C 1
ATOM 731 O O . GLU A 1 92 ? -8.699 -3.504 -2.912 1.00 97.75 92 GLU A O 1
ATOM 736 N N . TYR A 1 93 ? -8.290 -3.032 -0.759 1.00 97.88 93 TYR A N 1
ATOM 737 C CA . TYR A 1 93 ? -6.848 -2.872 -0.960 1.00 97.88 93 TYR A CA 1
ATOM 738 C C . TYR A 1 93 ? -6.201 -4.168 -1.448 1.00 97.88 93 TYR A C 1
ATOM 740 O O . TYR A 1 93 ? -5.448 -4.135 -2.421 1.00 97.88 93 TYR A O 1
ATOM 748 N N . GLU A 1 94 ? -6.531 -5.315 -0.849 1.00 97.62 94 GLU A N 1
ATOM 749 C CA . GLU A 1 94 ? -6.051 -6.618 -1.321 1.00 97.62 94 GLU A CA 1
ATOM 750 C C . GLU A 1 94 ? -6.455 -6.881 -2.776 1.00 97.62 94 GLU A C 1
ATOM 752 O O . GLU A 1 94 ? -5.606 -7.234 -3.599 1.00 97.62 94 GLU A O 1
ATOM 757 N N . ARG A 1 95 ? -7.728 -6.651 -3.124 1.00 97.75 95 ARG A N 1
ATOM 758 C CA . ARG A 1 95 ? -8.248 -6.826 -4.487 1.00 97.75 95 ARG A CA 1
ATOM 759 C C . ARG A 1 95 ? -7.507 -5.948 -5.495 1.00 97.75 95 ARG A C 1
ATOM 761 O O . ARG A 1 95 ? -7.100 -6.438 -6.549 1.00 97.75 95 ARG A O 1
ATOM 768 N N . VAL A 1 96 ? -7.341 -4.662 -5.194 1.00 97.12 96 VAL A N 1
ATOM 769 C CA . VAL A 1 96 ? -6.732 -3.688 -6.111 1.00 97.12 96 VAL A CA 1
ATOM 770 C C . VAL A 1 96 ? -5.226 -3.919 -6.243 1.00 97.12 96 VAL A C 1
ATOM 772 O O . VAL A 1 96 ? -4.705 -3.899 -7.357 1.00 97.12 96 VAL A O 1
ATOM 775 N N . VAL A 1 97 ? -4.523 -4.226 -5.149 1.00 97.56 97 VAL A N 1
ATOM 776 C CA . VAL A 1 97 ? -3.101 -4.607 -5.197 1.00 97.56 97 VAL A CA 1
ATOM 777 C C . VAL A 1 97 ? -2.909 -5.890 -6.007 1.00 97.56 97 VAL A C 1
ATOM 779 O O . VAL A 1 97 ? -1.954 -5.984 -6.771 1.00 97.56 97 VAL A O 1
ATOM 782 N N . HIS A 1 98 ? -3.820 -6.862 -5.901 1.00 96.75 98 HIS A N 1
ATOM 783 C CA . HIS A 1 98 ? -3.762 -8.088 -6.702 1.00 96.75 98 HIS A CA 1
ATOM 784 C C . HIS A 1 98 ? -4.059 -7.849 -8.192 1.00 96.75 98 HIS A C 1
ATOM 786 O O . HIS A 1 98 ? -3.526 -8.554 -9.047 1.00 96.75 98 HIS A O 1
ATOM 792 N N . LYS A 1 99 ? -4.898 -6.854 -8.513 1.00 96.31 99 LYS A N 1
ATOM 793 C CA . LYS A 1 99 ? -5.171 -6.416 -9.892 1.00 96.31 99 LYS A CA 1
ATOM 794 C C . LYS A 1 99 ? -3.970 -5.691 -10.515 1.00 96.31 99 LYS A C 1
ATOM 796 O O . LYS A 1 99 ? -3.824 -5.725 -11.737 1.00 96.31 99 LYS A O 1
ATOM 801 N N . ALA A 1 100 ? -3.141 -5.035 -9.700 1.00 96.56 100 ALA A N 1
ATOM 802 C CA . ALA A 1 100 ? -2.040 -4.204 -10.167 1.00 96.56 100 ALA A CA 1
ATOM 803 C C . ALA A 1 100 ? -1.101 -4.959 -11.115 1.00 96.56 100 ALA A C 1
ATOM 805 O O . ALA A 1 100 ? -0.671 -6.088 -10.877 1.00 96.56 100 ALA A O 1
ATOM 806 N N . THR A 1 101 ? -0.765 -4.300 -12.214 1.00 96.06 101 THR A N 1
ATOM 807 C CA . THR A 1 101 ? 0.077 -4.843 -13.278 1.00 96.06 101 THR A CA 1
ATOM 808 C C . THR A 1 101 ? 1.487 -4.254 -13.258 1.00 96.06 101 THR A C 1
ATOM 810 O O . THR A 1 101 ? 2.350 -4.720 -14.011 1.00 96.06 101 THR A O 1
ATOM 813 N N . ILE A 1 102 ? 1.722 -3.213 -12.455 1.00 94.38 102 ILE A N 1
ATOM 814 C CA . ILE A 1 102 ? 3.055 -2.732 -12.065 1.00 94.38 102 ILE A CA 1
ATOM 815 C C . ILE A 1 102 ? 3.529 -3.503 -10.827 1.00 94.38 102 ILE A C 1
ATOM 817 O O . ILE A 1 102 ? 2.730 -4.077 -10.092 1.00 94.38 102 ILE A O 1
ATOM 821 N N . GLY A 1 103 ? 4.834 -3.549 -10.592 1.00 91.31 103 GLY A N 1
ATOM 822 C CA . GLY A 1 103 ? 5.391 -4.328 -9.495 1.00 91.31 103 GLY A CA 1
ATOM 823 C C . GLY A 1 103 ? 6.883 -4.570 -9.676 1.00 91.31 103 GLY A C 1
ATOM 824 O O . GLY A 1 103 ? 7.460 -4.176 -10.697 1.00 91.31 103 GLY A O 1
ATOM 825 N N . PRO A 1 104 ? 7.531 -5.225 -8.701 1.00 95.06 104 PRO A N 1
ATOM 826 C CA . PRO A 1 104 ? 7.000 -6.222 -7.754 1.00 95.06 104 PRO A CA 1
ATOM 827 C C . PRO A 1 104 ? 6.177 -5.668 -6.579 1.00 95.06 104 PRO A C 1
ATOM 829 O O . PRO A 1 104 ? 6.280 -4.493 -6.239 1.00 95.06 104 PRO A O 1
ATOM 832 N N . VAL A 1 105 ? 5.387 -6.540 -5.938 1.00 96.81 105 VAL A N 1
ATOM 833 C CA . VAL A 1 105 ? 4.644 -6.232 -4.704 1.00 96.81 105 VAL A CA 1
ATOM 834 C C . VAL A 1 105 ? 5.399 -6.781 -3.496 1.00 96.81 105 VAL A C 1
ATOM 836 O O . VAL A 1 105 ? 5.671 -7.977 -3.404 1.00 96.81 105 VAL A O 1
ATOM 839 N N . VAL A 1 106 ? 5.697 -5.903 -2.546 1.00 97.62 106 VAL A N 1
ATOM 840 C CA . VAL A 1 106 ? 6.246 -6.228 -1.232 1.00 97.62 106 VAL A CA 1
ATOM 841 C C . VAL A 1 106 ? 5.149 -6.029 -0.196 1.00 97.62 106 VAL A C 1
ATOM 843 O O . VAL A 1 106 ? 4.734 -4.902 0.060 1.00 97.62 106 VAL A O 1
ATOM 846 N N . GLN A 1 107 ? 4.693 -7.116 0.424 1.00 97.38 107 GLN A N 1
ATOM 847 C CA . GLN A 1 107 ? 3.735 -7.046 1.526 1.00 97.38 107 GLN A CA 1
ATOM 848 C C . GLN A 1 107 ? 4.455 -7.000 2.876 1.00 97.38 107 GLN A C 1
ATOM 850 O O . GLN A 1 107 ? 5.424 -7.731 3.102 1.00 97.38 107 GLN A O 1
ATOM 855 N N . ILE A 1 108 ? 3.977 -6.151 3.787 1.00 97.69 108 ILE A N 1
ATOM 856 C CA . ILE A 1 108 ? 4.578 -5.968 5.106 1.00 97.69 108 ILE A CA 1
ATOM 857 C C . ILE A 1 108 ? 3.517 -5.806 6.207 1.00 97.69 108 ILE A C 1
ATOM 859 O O . ILE A 1 108 ? 2.805 -4.809 6.258 1.00 97.69 108 ILE A O 1
ATOM 863 N N . ASP A 1 109 ? 3.450 -6.776 7.124 1.00 97.75 109 ASP A N 1
ATOM 864 C CA . ASP A 1 109 ? 2.501 -6.768 8.247 1.00 97.75 109 ASP A CA 1
ATOM 865 C C . ASP A 1 109 ? 3.026 -5.967 9.448 1.00 97.75 109 ASP A C 1
ATOM 867 O O . ASP A 1 109 ? 3.925 -6.391 10.175 1.00 97.75 109 ASP A O 1
ATOM 871 N N . THR A 1 110 ? 2.438 -4.806 9.685 1.00 98.12 110 THR A N 1
ATOM 872 C CA . THR A 1 110 ? 2.840 -3.862 10.728 1.00 98.12 110 THR A CA 1
ATOM 873 C C . THR A 1 110 ? 2.159 -4.090 12.076 1.00 98.12 110 THR A C 1
ATOM 875 O O . THR A 1 110 ? 2.261 -3.226 12.940 1.00 98.12 110 THR A O 1
ATOM 878 N N . SER A 1 111 ? 1.456 -5.204 12.287 1.00 97.88 111 SER A N 1
ATOM 879 C CA . SER A 1 111 ? 0.631 -5.405 13.490 1.00 97.88 111 SER A CA 1
ATOM 880 C C . SER A 1 111 ? 1.432 -5.428 14.793 1.00 97.88 111 SER A C 1
ATOM 882 O O . SER A 1 111 ? 0.962 -4.959 15.825 1.00 97.88 111 SER A O 1
ATOM 884 N N . ILE A 1 112 ? 2.651 -5.973 14.743 1.00 96.94 112 ILE A N 1
ATOM 885 C CA . ILE A 1 112 ? 3.470 -6.261 15.932 1.00 96.94 112 ILE A CA 1
ATOM 886 C C . ILE A 1 112 ? 4.732 -5.394 15.977 1.00 96.94 112 ILE A C 1
ATOM 888 O O . ILE A 1 112 ? 5.129 -4.923 17.043 1.00 96.94 112 ILE A O 1
ATOM 892 N N . ASP A 1 113 ? 5.378 -5.208 14.827 1.00 96.06 113 ASP A N 1
ATOM 893 C CA . ASP A 1 113 ? 6.682 -4.557 14.739 1.00 96.06 113 ASP A CA 1
ATOM 894 C C . ASP A 1 113 ? 6.605 -3.068 15.115 1.00 96.06 113 ASP A C 1
ATOM 896 O O . ASP A 1 113 ? 5.704 -2.339 14.698 1.00 96.06 113 ASP A O 1
ATOM 900 N N . SER A 1 114 ? 7.623 -2.574 15.826 1.00 96.06 114 SER A N 1
ATOM 901 C CA . SER A 1 114 ? 7.845 -1.133 15.963 1.00 96.06 114 SER A CA 1
ATOM 902 C C . SER A 1 114 ? 8.134 -0.483 14.606 1.00 96.06 114 SER A C 1
ATOM 904 O O . SER A 1 114 ? 8.450 -1.155 13.617 1.00 96.06 114 SER A O 1
ATOM 906 N N . THR A 1 115 ? 8.108 0.848 14.546 1.00 95.12 115 THR A N 1
ATOM 907 C CA . THR A 1 115 ? 8.442 1.584 13.316 1.00 95.12 115 THR A CA 1
ATOM 908 C C . THR A 1 115 ? 9.859 1.269 12.825 1.00 95.12 115 THR A C 1
ATOM 910 O O . THR A 1 115 ? 10.055 1.020 11.636 1.00 95.12 115 THR A O 1
ATOM 913 N N . GLN A 1 116 ? 10.847 1.179 13.723 1.00 97.50 116 GLN A N 1
ATOM 914 C CA . GLN A 1 116 ? 12.223 0.815 13.361 1.00 97.50 116 GLN A CA 1
ATOM 915 C C . GLN A 1 116 ? 12.342 -0.647 12.908 1.00 97.50 116 GLN A C 1
ATOM 917 O O . GLN A 1 116 ? 13.095 -0.939 11.976 1.00 97.50 116 GLN A O 1
ATOM 922 N N . GLN A 1 117 ? 11.611 -1.570 13.542 1.00 97.81 117 GLN A N 1
ATOM 923 C CA . GLN A 1 117 ? 11.583 -2.979 13.133 1.00 97.81 117 GLN A CA 1
ATOM 924 C C . GLN A 1 117 ? 10.950 -3.135 11.744 1.00 97.81 117 GLN A C 1
ATOM 926 O O . GLN A 1 117 ? 11.548 -3.767 10.869 1.00 97.81 117 GLN A O 1
ATOM 931 N N . THR A 1 118 ? 9.817 -2.467 11.514 1.00 97.88 118 THR A N 1
ATOM 932 C CA . THR A 1 118 ? 9.118 -2.417 10.224 1.00 97.88 118 THR A CA 1
ATOM 933 C C . THR A 1 118 ? 10.029 -1.861 9.137 1.00 97.88 118 THR A C 1
ATOM 935 O O . THR A 1 118 ? 10.198 -2.501 8.102 1.00 97.88 118 THR A O 1
ATOM 938 N N . LEU A 1 119 ? 10.690 -0.725 9.386 1.00 97.31 119 LEU A N 1
ATOM 939 C CA . LEU A 1 119 ? 11.627 -0.123 8.435 1.00 97.31 119 LEU A CA 1
ATOM 940 C C . LEU A 1 119 ? 12.771 -1.082 8.084 1.00 97.31 119 LEU A C 1
ATOM 942 O O . LEU A 1 119 ? 13.076 -1.288 6.911 1.00 97.31 119 LEU A O 1
ATOM 946 N N . LYS A 1 120 ? 13.379 -1.722 9.089 1.00 97.31 120 LYS A N 1
ATOM 947 C CA . LYS A 1 120 ? 14.464 -2.689 8.872 1.00 97.31 120 LYS A CA 1
ATOM 948 C C . LYS A 1 120 ? 14.010 -3.878 8.027 1.00 97.31 120 LYS A C 1
ATOM 950 O O . LYS A 1 120 ? 14.786 -4.376 7.212 1.00 97.31 120 LYS A O 1
ATOM 955 N N . ARG A 1 121 ? 12.782 -4.360 8.225 1.00 97.69 121 ARG A N 1
ATOM 956 C CA . ARG A 1 121 ? 12.221 -5.457 7.431 1.00 97.69 121 ARG A CA 1
ATOM 957 C C . ARG A 1 121 ? 11.880 -5.006 6.015 1.00 97.69 121 ARG A C 1
ATOM 959 O O . ARG A 1 121 ? 12.214 -5.722 5.078 1.00 97.69 121 ARG A O 1
ATOM 966 N N . LEU A 1 122 ? 11.299 -3.817 5.859 1.00 97.19 122 LEU A N 1
ATOM 967 C CA . LEU A 1 122 ? 10.994 -3.235 4.556 1.00 97.19 122 LEU A CA 1
ATOM 968 C C . LEU A 1 122 ? 12.256 -3.110 3.701 1.00 97.19 122 LEU A C 1
ATOM 970 O O . LEU A 1 122 ? 12.267 -3.596 2.578 1.00 97.19 122 LEU A O 1
ATOM 974 N N . ILE A 1 123 ? 13.341 -2.556 4.251 1.00 95.56 123 ILE A N 1
ATOM 975 C CA . ILE A 1 123 ? 14.620 -2.417 3.533 1.00 95.56 123 ILE A CA 1
ATOM 976 C C . ILE A 1 123 ? 15.081 -3.767 2.968 1.00 95.56 123 ILE A C 1
ATOM 978 O O . ILE A 1 123 ? 15.394 -3.854 1.786 1.00 95.56 123 ILE A O 1
ATOM 982 N N . LYS A 1 124 ? 15.043 -4.837 3.771 1.00 96.50 124 LYS A N 1
ATOM 983 C CA . LYS A 1 124 ? 15.426 -6.186 3.318 1.00 96.50 124 LYS A CA 1
ATOM 984 C C . LYS A 1 124 ? 14.552 -6.722 2.186 1.00 96.50 124 LYS A C 1
ATOM 986 O O . LYS A 1 124 ? 15.038 -7.488 1.363 1.00 96.50 124 LYS A O 1
ATOM 991 N N . LEU A 1 125 ? 13.270 -6.365 2.166 1.00 96.69 125 LEU A N 1
ATOM 992 C CA . LEU A 1 125 ? 12.344 -6.778 1.110 1.00 96.69 125 LEU A CA 1
ATOM 993 C C . LEU A 1 125 ? 12.533 -5.955 -0.171 1.00 96.69 125 LEU A C 1
ATOM 995 O O . LEU A 1 125 ? 12.299 -6.470 -1.257 1.00 96.69 125 LEU A O 1
ATOM 999 N N . LEU A 1 126 ? 12.988 -4.705 -0.055 1.00 95.38 126 LEU A N 1
ATOM 1000 C CA . LEU A 1 126 ? 13.303 -3.846 -1.199 1.00 95.38 126 LEU A CA 1
ATOM 1001 C C . LEU A 1 126 ? 14.682 -4.149 -1.807 1.00 95.38 126 LEU A C 1
ATOM 1003 O O . LEU A 1 126 ? 14.862 -4.008 -3.014 1.00 95.38 126 LEU A O 1
ATOM 1007 N N . GLU A 1 127 ? 15.646 -4.603 -1.001 1.00 94.56 127 GLU A N 1
ATOM 1008 C CA . GLU A 1 127 ? 17.031 -4.883 -1.413 1.00 94.56 127 GLU A CA 1
ATOM 1009 C C . GLU A 1 127 ? 17.185 -5.720 -2.695 1.00 94.56 127 GLU A C 1
ATOM 1011 O O . GLU A 1 127 ? 18.069 -5.396 -3.496 1.00 94.56 127 GLU A O 1
ATOM 1016 N N . PRO A 1 128 ? 16.386 -6.775 -2.951 1.00 94.38 128 PRO A N 1
ATOM 1017 C CA . PRO A 1 128 ? 16.457 -7.536 -4.199 1.00 94.38 128 PRO A CA 1
ATOM 1018 C C . PRO A 1 128 ? 16.113 -6.719 -5.451 1.00 94.38 128 PRO A C 1
ATOM 1020 O O . PRO A 1 128 ? 16.551 -7.069 -6.544 1.00 94.38 128 PRO A O 1
ATOM 1023 N N . HIS A 1 129 ? 15.359 -5.631 -5.301 1.00 93.31 129 HIS A N 1
ATOM 1024 C CA . HIS A 1 129 ? 14.809 -4.835 -6.399 1.00 93.31 129 HIS A CA 1
ATOM 1025 C C . HIS A 1 129 ? 15.640 -3.592 -6.729 1.00 93.31 129 HIS A C 1
ATOM 1027 O O . HIS A 1 129 ? 15.411 -2.961 -7.757 1.00 93.31 129 HIS A O 1
ATOM 1033 N N . PHE A 1 130 ? 16.644 -3.276 -5.907 1.00 92.88 130 PHE A N 1
ATOM 1034 C CA . PHE A 1 130 ? 17.565 -2.171 -6.156 1.00 92.88 130 PHE A CA 1
ATOM 1035 C C . PHE A 1 130 ? 18.369 -2.370 -7.441 1.00 92.88 130 PHE A C 1
ATOM 1037 O O . PHE A 1 130 ? 19.043 -3.398 -7.638 1.00 92.88 130 PHE A O 1
ATOM 1044 N N . THR A 1 131 ? 18.346 -1.337 -8.278 1.00 92.69 131 THR A N 1
ATOM 1045 C CA . THR A 1 131 ? 19.121 -1.220 -9.506 1.00 92.69 131 THR A CA 1
ATOM 1046 C C . THR A 1 131 ? 20.619 -1.127 -9.202 1.00 92.69 131 THR A C 1
ATOM 1048 O O . THR A 1 131 ? 21.069 -0.970 -8.062 1.00 92.69 131 THR A O 1
ATOM 1051 N N . LYS A 1 132 ? 21.448 -1.215 -10.247 1.00 93.38 132 LYS A N 1
ATOM 1052 C CA . LYS A 1 132 ? 22.895 -0.993 -10.102 1.00 93.38 132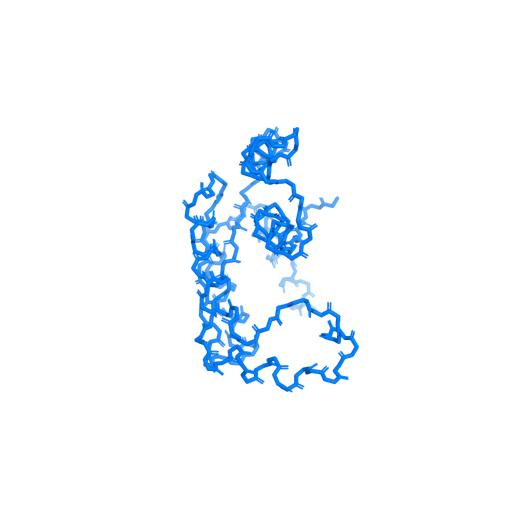 LYS A CA 1
ATOM 1053 C C . LYS A 1 132 ? 23.205 0.426 -9.615 1.00 93.38 132 LYS A C 1
ATOM 1055 O O . LYS A 1 132 ? 24.154 0.590 -8.850 1.00 93.38 132 LYS A O 1
ATOM 1060 N N . ASN A 1 133 ? 22.420 1.414 -10.051 1.00 92.50 133 ASN A N 1
ATOM 1061 C CA . ASN A 1 133 ? 22.601 2.805 -9.649 1.00 92.50 133 ASN A CA 1
ATOM 1062 C C . ASN A 1 133 ? 22.297 2.983 -8.154 1.00 92.50 133 ASN A C 1
ATOM 1064 O O . ASN A 1 133 ? 23.124 3.532 -7.427 1.00 92.50 133 ASN A O 1
ATOM 1068 N N . ASP A 1 134 ? 21.194 2.403 -7.674 1.00 92.81 134 ASP A N 1
ATOM 1069 C CA . ASP A 1 134 ? 20.809 2.437 -6.255 1.00 92.81 134 ASP A CA 1
ATOM 1070 C C . ASP A 1 134 ? 21.913 1.857 -5.371 1.00 92.81 134 ASP A C 1
ATOM 1072 O O . ASP A 1 134 ? 22.355 2.473 -4.400 1.00 92.81 134 ASP A O 1
ATOM 1076 N N . ARG A 1 135 ? 22.439 0.685 -5.753 1.00 94.06 135 ARG A N 1
ATOM 1077 C CA . ARG A 1 135 ? 23.533 0.028 -5.025 1.00 94.06 135 ARG A CA 1
ATOM 1078 C C . ARG A 1 135 ? 24.801 0.877 -5.020 1.00 94.06 135 ARG A C 1
ATOM 1080 O O . ARG A 1 135 ? 25.435 1.004 -3.976 1.00 94.06 135 ARG A O 1
ATOM 1087 N N . ALA A 1 136 ? 25.161 1.483 -6.151 1.00 94.62 136 ALA A N 1
ATOM 1088 C CA . ALA A 1 136 ? 26.325 2.363 -6.232 1.00 94.62 136 ALA A CA 1
ATOM 1089 C C . ALA A 1 136 ? 26.176 3.594 -5.321 1.00 94.62 136 ALA A C 1
ATOM 1091 O O . ALA A 1 136 ? 27.121 3.955 -4.614 1.00 94.62 136 ALA A O 1
ATOM 1092 N N . ARG A 1 137 ? 24.984 4.204 -5.280 1.00 93.00 137 ARG A N 1
ATOM 1093 C CA . ARG A 1 137 ? 24.664 5.328 -4.388 1.00 93.00 137 ARG A CA 1
ATOM 1094 C C . ARG A 1 137 ? 24.746 4.930 -2.911 1.00 93.00 137 ARG A C 1
ATOM 1096 O O . ARG A 1 137 ? 25.371 5.653 -2.135 1.00 93.00 137 ARG A O 1
ATOM 1103 N N . ILE A 1 138 ? 24.207 3.768 -2.534 1.00 92.31 138 ILE A N 1
ATOM 1104 C CA . ILE A 1 138 ? 24.289 3.232 -1.162 1.00 92.31 138 ILE A CA 1
ATOM 1105 C C . ILE A 1 138 ? 25.750 3.033 -0.731 1.00 92.31 138 ILE A C 1
ATOM 1107 O O . ILE A 1 138 ? 26.142 3.471 0.351 1.00 92.31 138 ILE A O 1
ATOM 1111 N N . GLU A 1 139 ? 26.581 2.414 -1.573 1.00 94.19 139 GLU A N 1
ATOM 1112 C CA . GLU A 1 139 ? 27.997 2.181 -1.254 1.00 94.19 139 GLU A CA 1
ATOM 1113 C C . GLU A 1 139 ? 28.809 3.483 -1.184 1.00 94.19 139 GLU A C 1
ATOM 1115 O O . GLU A 1 139 ? 29.689 3.630 -0.333 1.00 94.19 139 GLU A O 1
ATOM 1120 N N . ASN A 1 140 ? 28.501 4.468 -2.033 1.00 94.19 140 ASN A N 1
ATOM 1121 C CA . ASN A 1 140 ? 29.105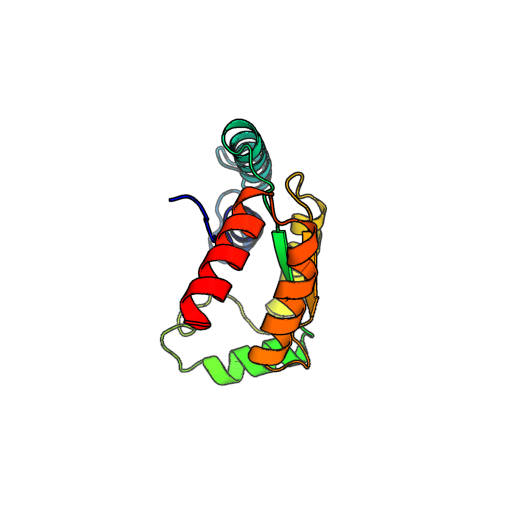 5.799 -1.945 1.00 94.19 140 ASN A CA 1
ATOM 1122 C C . ASN A 1 140 ? 28.765 6.488 -0.620 1.00 94.19 140 ASN A C 1
ATOM 1124 O O . ASN A 1 140 ? 29.656 7.041 0.023 1.00 94.19 140 ASN A O 1
ATOM 1128 N N . HIS A 1 141 ? 27.509 6.407 -0.183 1.00 91.31 141 HIS A N 1
ATOM 1129 C CA . HIS A 1 141 ? 27.072 6.996 1.078 1.00 91.31 141 HIS A CA 1
ATOM 1130 C C . HIS A 1 141 ? 27.749 6.344 2.295 1.00 91.31 141 HIS A C 1
ATOM 1132 O O . HIS A 1 141 ? 28.262 7.044 3.167 1.00 91.31 141 HIS A O 1
ATOM 1138 N N . LYS A 1 142 ? 27.852 5.007 2.323 1.00 91.12 142 LYS A N 1
ATOM 1139 C CA . LYS A 1 142 ? 28.575 4.282 3.386 1.00 91.12 142 LYS A CA 1
ATOM 1140 C C . LYS A 1 142 ? 30.034 4.720 3.498 1.00 91.12 142 LYS A C 1
ATOM 1142 O O . LYS A 1 142 ? 30.538 4.896 4.607 1.00 91.12 142 LYS A O 1
ATOM 1147 N N . ARG A 1 143 ? 30.709 4.920 2.360 1.00 89.50 143 ARG A N 1
ATOM 1148 C CA . ARG A 1 143 ? 32.098 5.403 2.328 1.00 89.50 143 ARG A CA 1
ATOM 1149 C C . ARG A 1 143 ? 32.238 6.809 2.903 1.00 89.50 143 ARG A C 1
ATOM 1151 O O . ARG A 1 143 ? 33.203 7.049 3.609 1.00 89.50 143 ARG A O 1
ATOM 1158 N N . GLN A 1 144 ? 31.280 7.701 2.650 1.00 85.31 144 GLN A N 1
ATOM 1159 C CA . GLN A 1 144 ? 31.295 9.066 3.191 1.00 85.31 144 GLN A CA 1
ATOM 1160 C C . GLN A 1 144 ? 31.072 9.124 4.705 1.00 85.31 144 GLN A C 1
ATOM 1162 O O . GLN A 1 144 ? 31.624 9.998 5.351 1.00 85.31 144 GLN A O 1
ATOM 1167 N N . ILE A 1 145 ? 30.282 8.207 5.271 1.00 82.38 145 ILE A N 1
ATOM 1168 C CA . ILE A 1 145 ? 30.055 8.135 6.728 1.00 82.38 145 ILE A CA 1
ATOM 1169 C C . ILE A 1 145 ? 31.248 7.495 7.460 1.00 82.38 145 ILE A C 1
ATOM 1171 O O . ILE A 1 145 ? 31.431 7.704 8.655 1.00 82.38 145 ILE A O 1
ATOM 1175 N N . SER A 1 146 ? 32.047 6.689 6.756 1.00 67.25 146 SER A N 1
ATOM 1176 C CA . SER A 1 146 ? 33.182 5.955 7.335 1.00 67.25 146 SER A CA 1
ATOM 1177 C C . SER A 1 146 ? 34.509 6.735 7.308 1.00 67.25 146 SER A C 1
ATOM 1179 O O . SER A 1 146 ? 35.532 6.176 7.702 1.00 67.25 146 SER A O 1
ATOM 1181 N N . VAL A 1 147 ? 34.502 7.979 6.814 1.00 52.97 147 VAL A N 1
ATOM 1182 C CA . VAL A 1 147 ? 35.635 8.927 6.757 1.00 52.97 147 VAL A CA 1
ATOM 1183 C C . VAL A 1 147 ? 35.359 10.071 7.720 1.00 52.97 147 VAL A C 1
ATOM 1185 O O . VAL A 1 147 ? 36.311 10.470 8.424 1.00 52.97 147 VAL A O 1
#